Protein AF-A0A7T6Z6Y9-F1 (afdb_monomer_lite)

Organism: NCBI:txid2743000

pLDDT: mean 80.8, std 18.02, range [38.34, 97.88]

Secondary structure (DSSP, 8-state):
-HHHHHHH---HHHHHHHHHHHHHTT---HHHHHHHHHHHHHHHHHT-S-TT------TTHHHHHHHHHHS-----------

Structure (mmCIF, N/CA/C/O backbone):
data_AF-A0A7T6Z6Y9-F1
#
_entry.id   AF-A0A7T6Z6Y9-F1
#
loop_
_atom_site.group_PDB
_atom_site.id
_atom_site.type_symbol
_atom_site.label_atom_id
_atom_site.label_alt_id
_atom_site.label_comp_id
_atom_site.label_asym_id
_atom_site.label_entity_id
_atom_site.label_seq_id
_atom_site.pdbx_PDB_ins_code
_atom_site.Cartn_x
_atom_site.Cartn_y
_atom_site.Cartn_z
_atom_site.occupancy
_atom_site.B_iso_or_equiv
_atom_site.auth_seq_id
_atom_site.auth_comp_id
_atom_site.auth_asym_id
_atom_site.auth_atom_id
_atom_site.pdbx_PDB_model_num
ATOM 1 N N . MET A 1 1 ? 1.157 10.423 -5.266 1.00 63.34 1 MET A N 1
ATOM 2 C CA . MET A 1 1 ? 1.762 9.208 -5.862 1.00 63.34 1 MET A CA 1
ATOM 3 C C . MET A 1 1 ? 3.274 9.329 -6.038 1.00 63.34 1 MET A C 1
ATOM 5 O O . MET A 1 1 ? 3.963 8.355 -5.780 1.00 63.34 1 MET A O 1
ATOM 9 N N . GLN A 1 2 ? 3.794 10.506 -6.412 1.00 82.81 2 GLN A N 1
ATOM 10 C CA . GLN A 1 2 ? 5.231 10.743 -6.599 1.00 82.81 2 GLN A CA 1
ATOM 11 C C . GLN A 1 2 ? 6.090 10.357 -5.380 1.00 82.81 2 GLN A C 1
ATOM 13 O O . GLN A 1 2 ? 7.054 9.620 -5.533 1.00 82.81 2 GLN A O 1
ATOM 18 N N . PHE A 1 3 ? 5.648 10.698 -4.165 1.00 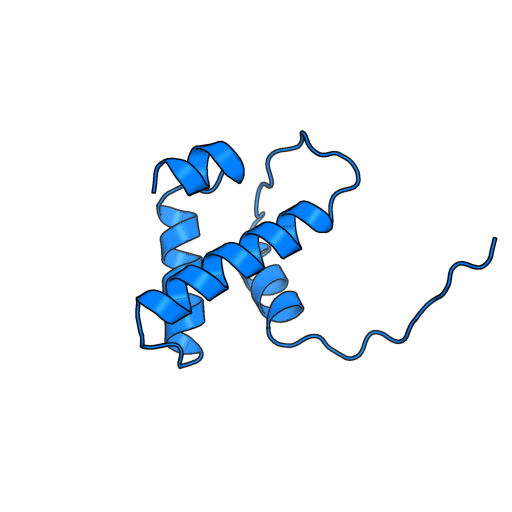84.50 3 PHE A N 1
ATOM 19 C CA . PHE A 1 3 ? 6.318 10.286 -2.925 1.00 84.50 3 PHE A CA 1
ATOM 20 C C . PHE A 1 3 ? 6.523 8.765 -2.795 1.00 84.50 3 PHE A C 1
ATOM 22 O O . PHE A 1 3 ? 7.601 8.323 -2.414 1.00 84.50 3 PHE A O 1
ATOM 29 N N . CYS A 1 4 ? 5.518 7.943 -3.122 1.00 82.19 4 CYS A N 1
ATOM 30 C CA . CYS A 1 4 ? 5.636 6.486 -2.981 1.00 82.19 4 CYS A CA 1
ATOM 31 C C . CYS A 1 4 ? 6.572 5.882 -4.037 1.00 82.19 4 CYS A C 1
ATOM 33 O O . CYS A 1 4 ? 7.269 4.906 -3.762 1.00 82.19 4 CYS A O 1
ATOM 35 N N . LEU A 1 5 ? 6.614 6.487 -5.227 1.00 82.50 5 LEU A N 1
ATOM 36 C CA . LEU A 1 5 ? 7.559 6.118 -6.275 1.00 82.50 5 LEU A CA 1
ATOM 37 C C . LEU A 1 5 ? 8.996 6.469 -5.874 1.00 82.50 5 LEU A C 1
ATOM 39 O O . LEU A 1 5 ? 9.889 5.642 -6.029 1.00 82.50 5 LEU A O 1
ATOM 43 N N . GLU A 1 6 ? 9.215 7.675 -5.355 1.00 84.50 6 GLU A N 1
ATOM 44 C CA . GLU A 1 6 ? 10.541 8.171 -4.976 1.00 84.50 6 GLU A CA 1
ATOM 45 C C . GLU A 1 6 ? 11.087 7.461 -3.734 1.00 84.50 6 GLU A C 1
ATOM 47 O O . GLU A 1 6 ? 12.237 7.028 -3.742 1.00 84.50 6 GLU A O 1
ATOM 52 N N . LYS A 1 7 ? 10.259 7.288 -2.695 1.00 85.00 7 LYS A N 1
ATOM 53 C CA . LYS A 1 7 ? 10.679 6.695 -1.419 1.00 85.00 7 LYS A CA 1
ATOM 54 C C . LYS A 1 7 ? 10.753 5.168 -1.450 1.00 85.00 7 LYS A C 1
ATOM 56 O O . LYS A 1 7 ? 11.676 4.612 -0.876 1.00 85.00 7 LYS A O 1
ATOM 61 N N . TYR A 1 8 ? 9.796 4.501 -2.099 1.00 83.69 8 TYR A N 1
ATOM 62 C CA . TYR A 1 8 ? 9.646 3.038 -2.026 1.00 83.69 8 TYR A CA 1
ATOM 63 C C . TYR A 1 8 ? 9.789 2.335 -3.385 1.00 83.69 8 TYR A C 1
ATOM 65 O O . TYR A 1 8 ? 9.645 1.118 -3.478 1.00 83.69 8 TYR A O 1
ATOM 73 N N . GLY A 1 9 ? 10.013 3.074 -4.479 1.00 83.62 9 GLY A N 1
ATOM 74 C CA . GLY A 1 9 ? 10.062 2.492 -5.826 1.00 83.62 9 GLY A CA 1
ATOM 75 C C . GLY A 1 9 ? 8.714 1.957 -6.326 1.00 83.62 9 GLY A C 1
ATOM 76 O O . GLY A 1 9 ? 8.675 1.193 -7.291 1.00 83.62 9 GLY A O 1
ATOM 77 N N . VAL A 1 10 ? 7.606 2.339 -5.684 1.00 85.69 10 VAL A N 1
ATOM 78 C CA . VAL A 1 10 ? 6.265 1.818 -5.976 1.00 85.69 10 VAL A CA 1
ATOM 79 C C . VAL A 1 10 ? 5.631 2.602 -7.120 1.00 85.69 10 VAL A C 1
ATOM 81 O O . VAL A 1 10 ? 5.340 3.792 -7.001 1.00 85.69 10 VAL A O 1
ATOM 84 N N . ASN A 1 11 ? 5.388 1.924 -8.241 1.00 89.50 11 ASN A N 1
ATOM 85 C CA . ASN A 1 11 ? 4.663 2.502 -9.370 1.00 89.50 11 ASN A CA 1
ATOM 86 C C . ASN A 1 11 ? 3.138 2.513 -9.135 1.00 89.50 11 ASN A C 1
ATOM 88 O O . ASN A 1 11 ? 2.629 1.896 -8.199 1.00 89.50 11 ASN A O 1
ATOM 92 N N . ARG A 1 12 ? 2.397 3.191 -10.023 1.00 89.75 12 ARG A N 1
ATOM 93 C CA . ARG A 1 12 ? 0.931 3.313 -9.938 1.00 89.75 12 ARG A CA 1
ATOM 94 C C . ARG A 1 12 ? 0.208 1.969 -9.895 1.00 89.75 12 ARG A C 1
ATOM 96 O O . ARG A 1 12 ? -0.736 1.829 -9.132 1.00 89.75 12 ARG A O 1
ATOM 103 N N . GLY A 1 13 ? 0.638 1.002 -10.705 1.00 90.94 13 GLY A N 1
ATOM 104 C CA . GLY A 1 13 ? -0.002 -0.312 -10.769 1.00 90.94 13 GLY A CA 1
ATOM 105 C C . GLY A 1 13 ? 0.108 -1.052 -9.440 1.00 90.94 13 GLY A C 1
ATOM 106 O O . GLY A 1 13 ? -0.897 -1.489 -8.898 1.00 90.94 13 GLY A O 1
ATOM 107 N N . ILE A 1 14 ? 1.315 -1.097 -8.870 1.00 89.81 14 ILE A N 1
ATOM 108 C CA . ILE A 1 14 ? 1.559 -1.715 -7.562 1.00 89.81 14 ILE A CA 1
ATOM 109 C C . ILE A 1 14 ? 0.773 -0.985 -6.471 1.00 89.81 14 ILE A C 1
ATOM 111 O O . ILE A 1 14 ? 0.127 -1.638 -5.660 1.00 89.81 14 ILE A O 1
ATOM 115 N N . TYR A 1 15 ? 0.793 0.352 -6.463 1.00 93.06 15 TYR A N 1
ATOM 116 C CA . TYR A 1 15 ? 0.029 1.139 -5.493 1.00 93.06 15 TYR A CA 1
ATOM 117 C C . TYR A 1 15 ? -1.464 0.804 -5.544 1.00 93.06 15 TYR A C 1
ATOM 119 O O . TYR A 1 15 ? -2.060 0.540 -4.507 1.00 93.06 15 TYR A O 1
ATOM 127 N N . ASN A 1 16 ? -2.047 0.772 -6.744 1.00 94.62 16 ASN A N 1
ATOM 128 C CA . ASN A 1 16 ? -3.456 0.446 -6.931 1.00 94.62 16 ASN A CA 1
ATOM 129 C C . ASN A 1 16 ? -3.776 -0.972 -6.448 1.00 94.62 16 ASN A C 1
ATOM 131 O O . ASN A 1 16 ? -4.767 -1.155 -5.763 1.00 94.62 16 ASN A O 1
ATOM 135 N N . THR A 1 17 ? -2.918 -1.957 -6.731 1.00 95.12 17 THR A N 1
ATOM 136 C CA . THR A 1 17 ? -3.121 -3.326 -6.234 1.00 95.12 17 THR A CA 1
ATOM 137 C C . THR A 1 17 ? -3.066 -3.406 -4.706 1.00 95.12 17 THR A C 1
ATOM 139 O O . THR A 1 17 ? -3.816 -4.171 -4.111 1.00 95.12 17 THR A O 1
ATOM 142 N N . ILE A 1 18 ? -2.186 -2.637 -4.056 1.00 95.25 18 ILE A N 1
ATOM 143 C CA . ILE A 1 18 ? -2.136 -2.553 -2.588 1.00 95.25 18 ILE A CA 1
ATOM 144 C C . ILE A 1 18 ? -3.422 -1.898 -2.057 1.00 95.25 18 ILE A C 1
ATOM 146 O O . ILE A 1 18 ? -4.003 -2.393 -1.095 1.00 95.25 18 ILE A O 1
ATOM 150 N N . ASP A 1 19 ? -3.862 -0.801 -2.679 1.00 96.88 19 ASP A N 1
ATOM 151 C CA . ASP A 1 19 ? -5.089 -0.085 -2.309 1.00 96.88 19 ASP A CA 1
ATOM 152 C C . ASP A 1 19 ? -6.326 -0.984 -2.434 1.00 96.88 19 ASP A C 1
ATOM 154 O O . ASP A 1 19 ? -7.060 -1.140 -1.464 1.00 96.88 19 ASP A O 1
ATOM 158 N N . GLU A 1 20 ? -6.504 -1.645 -3.579 1.00 97.62 20 GLU A N 1
ATOM 159 C CA . GLU A 1 20 ? -7.579 -2.618 -3.811 1.00 97.62 20 GLU A CA 1
ATOM 160 C C . GLU A 1 20 ? -7.543 -3.740 -2.769 1.00 97.62 20 GLU A C 1
ATOM 162 O O . GLU A 1 20 ? -8.564 -4.065 -2.174 1.00 97.62 20 GLU A O 1
ATOM 167 N N . TRP A 1 21 ? -6.358 -4.273 -2.459 1.00 97.19 21 TRP A N 1
ATOM 168 C CA . TRP A 1 21 ? -6.236 -5.340 -1.471 1.00 97.19 21 TRP A CA 1
ATOM 169 C C . TRP A 1 21 ? -6.688 -4.909 -0.070 1.00 97.19 21 TRP A C 1
ATOM 171 O O . TRP A 1 21 ? -7.413 -5.653 0.587 1.00 97.19 21 TRP A O 1
ATOM 181 N N . PHE A 1 22 ? -6.288 -3.720 0.397 1.00 97.56 22 PHE A N 1
ATOM 182 C CA . PHE A 1 22 ? -6.724 -3.2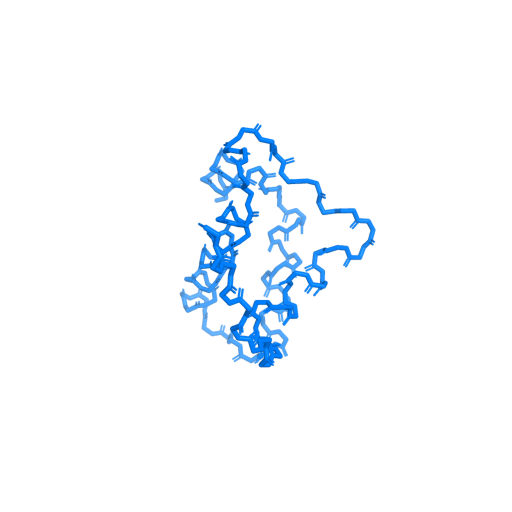07 1.703 1.00 97.56 22 PHE A CA 1
ATOM 183 C C . PHE A 1 22 ? -8.204 -2.826 1.726 1.00 97.56 22 PHE A C 1
ATOM 185 O O . PHE A 1 22 ? -8.856 -2.987 2.758 1.00 97.56 22 PHE A O 1
ATOM 192 N N . TYR A 1 23 ? -8.738 -2.346 0.603 1.00 97.75 23 TYR A N 1
ATOM 193 C CA . TYR A 1 23 ? -10.170 -2.122 0.455 1.00 97.75 23 TYR A CA 1
ATOM 194 C C . TYR A 1 23 ? -10.944 -3.440 0.598 1.00 97.75 23 TYR A C 1
ATOM 196 O O . TYR A 1 23 ? -11.877 -3.510 1.393 1.00 97.75 23 TYR A O 1
ATOM 204 N N . ASP A 1 24 ? -10.479 -4.512 -0.050 1.00 97.44 24 ASP A N 1
ATOM 205 C CA . ASP A 1 24 ? -11.062 -5.856 0.062 1.00 97.44 24 ASP A CA 1
ATOM 206 C C . ASP A 1 24 ? -10.963 -6.444 1.484 1.00 97.44 24 ASP A C 1
ATOM 208 O O . ASP A 1 24 ? -11.731 -7.337 1.838 1.00 97.44 24 ASP A O 1
ATOM 212 N N . GLN A 1 25 ? -10.032 -5.958 2.318 1.00 96.19 25 GLN A N 1
ATOM 213 C CA . GLN A 1 25 ? -9.956 -6.314 3.744 1.00 96.19 25 GLN A CA 1
ATOM 214 C C . GLN A 1 25 ? -10.886 -5.473 4.642 1.00 96.19 25 GLN A C 1
ATOM 216 O O . GLN A 1 25 ? -10.881 -5.660 5.859 1.00 96.19 25 GLN A O 1
ATOM 221 N N . GLY A 1 26 ? -11.672 -4.554 4.073 1.00 97.00 26 GLY A N 1
ATOM 222 C CA . GLY A 1 26 ? -12.651 -3.732 4.790 1.00 97.00 26 GLY A CA 1
ATOM 223 C C . GLY A 1 26 ? -12.148 -2.360 5.246 1.00 97.00 26 GLY A C 1
ATOM 224 O O . GLY A 1 26 ? -12.850 -1.670 5.984 1.00 97.00 26 GLY A O 1
ATOM 225 N N . ILE A 1 27 ? -10.957 -1.917 4.820 1.00 97.25 27 ILE A N 1
ATOM 226 C CA . ILE A 1 27 ? -10.472 -0.558 5.120 1.00 97.25 27 ILE A CA 1
ATOM 227 C C . ILE A 1 27 ? -11.050 0.421 4.091 1.00 97.25 27 ILE A C 1
ATOM 229 O O . ILE A 1 27 ? -10.373 0.859 3.158 1.00 97.25 27 ILE A O 1
ATOM 233 N N . GLU A 1 28 ? -12.332 0.747 4.236 1.00 96.00 28 GLU A N 1
ATOM 234 C CA . GLU A 1 28 ? -13.072 1.565 3.266 1.00 96.00 28 GLU A CA 1
ATOM 235 C C . GLU A 1 28 ? -12.677 3.049 3.298 1.00 96.00 28 GLU A C 1
ATOM 237 O O . GLU A 1 28 ? -12.594 3.689 2.241 1.00 96.00 28 GLU A O 1
ATOM 242 N N . ASP A 1 29 ? -12.365 3.592 4.482 1.00 97.88 29 ASP A N 1
ATOM 243 C CA . ASP A 1 29 ? -11.951 4.988 4.623 1.00 97.88 29 ASP A CA 1
ATOM 244 C C . ASP A 1 29 ? -10.619 5.247 3.904 1.00 97.88 29 ASP A C 1
ATOM 246 O O . ASP A 1 29 ? -9.599 4.595 4.143 1.00 97.88 29 ASP A O 1
ATOM 250 N N . ILE A 1 30 ? -10.626 6.229 3.001 1.00 95.69 30 ILE A N 1
ATOM 251 C CA . ILE A 1 30 ? -9.482 6.522 2.134 1.00 95.69 30 ILE A CA 1
ATOM 252 C C . ILE A 1 30 ? -8.277 7.065 2.910 1.00 95.69 30 ILE A C 1
ATOM 254 O O . ILE A 1 30 ? -7.136 6.879 2.479 1.00 95.69 30 ILE A O 1
ATOM 258 N N . ILE A 1 31 ? -8.496 7.754 4.032 1.00 96.88 31 ILE A N 1
ATOM 259 C CA . ILE A 1 31 ? -7.410 8.300 4.845 1.00 96.88 31 ILE A CA 1
ATOM 260 C C . ILE A 1 31 ? -6.753 7.162 5.628 1.00 96.88 31 ILE A C 1
ATOM 262 O O . ILE A 1 31 ? -5.525 7.048 5.600 1.00 96.88 31 ILE A O 1
ATOM 266 N N . GLU A 1 32 ? -7.543 6.291 6.255 1.00 97.62 32 GLU A N 1
ATOM 267 C CA . GLU A 1 32 ? -7.038 5.115 6.969 1.00 97.62 32 GLU A CA 1
ATOM 268 C C . GLU A 1 32 ? -6.326 4.142 6.033 1.00 97.62 32 GLU A C 1
ATOM 270 O O . GLU A 1 32 ? -5.198 3.733 6.313 1.00 97.62 32 GLU A O 1
ATOM 275 N N . ARG A 1 33 ? -6.890 3.866 4.855 1.00 97.44 33 ARG A N 1
ATOM 276 C CA . ARG A 1 33 ? -6.240 2.995 3.872 1.00 97.44 33 ARG A CA 1
ATOM 277 C C . ARG A 1 33 ? -4.901 3.550 3.400 1.00 97.44 33 ARG A C 1
ATOM 279 O O . ARG A 1 33 ? -3.926 2.813 3.295 1.00 97.44 33 ARG A O 1
ATOM 286 N N . ARG A 1 34 ? -4.792 4.866 3.193 1.00 96.44 34 ARG A N 1
ATOM 287 C CA . ARG A 1 34 ? -3.512 5.508 2.846 1.00 96.44 34 ARG A CA 1
ATOM 288 C C . ARG A 1 34 ? -2.477 5.400 3.958 1.00 96.44 34 ARG A C 1
ATOM 290 O O . ARG A 1 34 ? -1.303 5.194 3.651 1.00 96.44 34 ARG A O 1
ATOM 297 N N . LYS A 1 35 ? -2.883 5.537 5.223 1.00 96.69 35 LYS A N 1
ATOM 298 C CA . LYS A 1 35 ? -1.984 5.311 6.364 1.00 96.69 35 LYS A CA 1
ATOM 299 C C . LYS A 1 35 ? -1.492 3.867 6.374 1.00 96.69 35 LYS A C 1
ATOM 301 O O . LYS A 1 35 ? -0.295 3.645 6.530 1.00 96.69 35 LYS A O 1
ATOM 306 N N . GLU A 1 36 ? -2.385 2.914 6.136 1.00 97.31 36 GLU A N 1
ATOM 307 C CA . GLU A 1 36 ? -2.049 1.493 6.127 1.00 97.31 36 GLU A CA 1
ATOM 308 C C . GLU A 1 36 ? -1.110 1.116 4.979 1.00 97.31 36 GLU A C 1
ATOM 310 O O . GLU A 1 36 ? -0.112 0.433 5.195 1.00 97.31 36 GLU A O 1
ATOM 315 N N . ILE A 1 37 ? -1.334 1.669 3.782 1.00 95.69 37 ILE A N 1
ATOM 316 C CA . ILE A 1 37 ? -0.408 1.539 2.651 1.00 95.69 37 ILE A CA 1
ATOM 317 C C . ILE A 1 37 ? 0.991 2.029 3.038 1.00 95.69 37 ILE A C 1
ATOM 319 O O . ILE A 1 37 ? 1.977 1.356 2.751 1.00 95.69 37 ILE A O 1
ATOM 32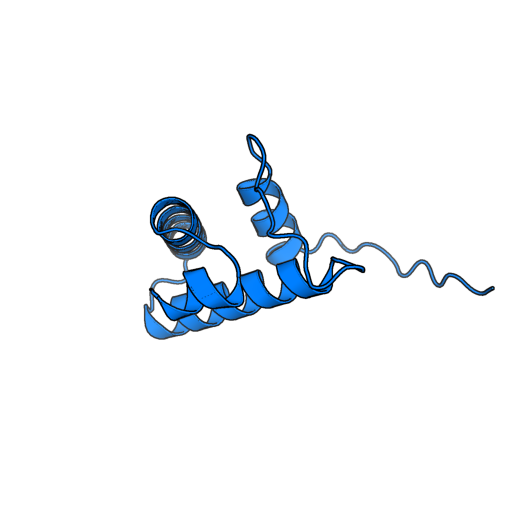3 N N . LEU A 1 38 ? 1.108 3.189 3.692 1.00 95.12 38 LEU A N 1
ATOM 324 C CA . LEU A 1 38 ? 2.413 3.717 4.103 1.00 95.12 38 LEU A CA 1
ATOM 325 C C . LEU A 1 38 ? 3.103 2.817 5.136 1.00 95.12 38 LEU A C 1
ATOM 327 O O . LEU A 1 38 ? 4.298 2.560 4.991 1.00 95.12 38 LEU A O 1
ATOM 331 N N . ARG A 1 39 ? 2.360 2.303 6.125 1.00 95.19 39 ARG A N 1
ATOM 332 C CA . ARG A 1 39 ? 2.880 1.354 7.124 1.00 95.19 39 ARG A CA 1
ATOM 333 C C . ARG A 1 39 ? 3.345 0.054 6.480 1.00 95.19 39 ARG A C 1
ATOM 335 O O . ARG A 1 39 ? 4.438 -0.413 6.784 1.00 95.19 39 ARG A O 1
ATOM 342 N N . PHE A 1 40 ? 2.567 -0.491 5.547 1.00 94.38 40 PHE A N 1
ATOM 343 C CA . PHE A 1 40 ? 2.953 -1.666 4.775 1.00 94.38 40 PHE A CA 1
ATOM 344 C C . PHE A 1 40 ? 4.254 -1.431 4.003 1.00 94.38 40 PHE A C 1
ATOM 346 O O . PHE A 1 40 ? 5.168 -2.247 4.075 1.00 94.38 40 PHE A O 1
ATOM 353 N N . LEU A 1 41 ? 4.370 -0.306 3.293 1.00 91.56 41 LEU A N 1
ATOM 354 C CA . LEU A 1 41 ? 5.578 0.016 2.530 1.00 91.56 41 LEU A CA 1
ATOM 355 C C . LEU A 1 41 ? 6.805 0.209 3.429 1.00 91.56 41 LEU A C 1
ATOM 357 O O . LEU A 1 41 ? 7.902 -0.197 3.061 1.00 91.56 41 LEU A O 1
ATOM 361 N N . GLU A 1 42 ? 6.624 0.776 4.619 1.00 91.06 42 GLU A N 1
ATOM 362 C CA . GLU A 1 42 ? 7.683 0.896 5.620 1.00 91.06 42 GLU A CA 1
ATOM 363 C C . GLU A 1 42 ? 8.079 -0.454 6.234 1.00 91.06 42 GLU A C 1
ATOM 365 O O . GLU A 1 42 ? 9.268 -0.748 6.340 1.00 91.06 42 GLU A O 1
ATOM 370 N N . PHE A 1 43 ? 7.115 -1.316 6.567 1.00 90.12 43 PHE A N 1
ATOM 371 C CA . PHE A 1 43 ? 7.370 -2.697 6.992 1.00 90.12 43 PHE A CA 1
ATOM 372 C C . PHE A 1 43 ? 8.194 -3.454 5.950 1.00 90.12 43 PHE A C 1
ATOM 374 O O . PHE A 1 43 ? 9.180 -4.114 6.271 1.00 90.12 43 PHE A O 1
ATOM 381 N N . VAL A 1 44 ? 7.798 -3.317 4.689 1.00 87.44 44 VAL A N 1
ATOM 382 C CA . VAL A 1 44 ? 8.468 -3.905 3.537 1.00 87.44 44 VAL A CA 1
ATOM 383 C C . VAL A 1 44 ? 9.912 -3.425 3.418 1.00 87.44 44 VAL A C 1
ATOM 385 O O . VAL A 1 44 ? 10.792 -4.261 3.217 1.00 87.44 44 VAL A O 1
ATOM 388 N N . GLU A 1 45 ? 10.151 -2.122 3.553 1.00 84.69 45 GLU A N 1
ATOM 389 C CA . GLU A 1 45 ? 11.483 -1.515 3.489 1.00 84.69 45 GLU A CA 1
ATOM 390 C C . GLU A 1 45 ? 12.384 -1.999 4.638 1.00 84.69 45 GLU A C 1
ATOM 392 O O . GLU A 1 45 ? 13.536 -2.369 4.421 1.00 84.69 45 GLU A O 1
ATOM 397 N N . ASN A 1 46 ? 11.835 -2.084 5.854 1.00 83.25 46 ASN A N 1
ATOM 398 C CA . ASN A 1 46 ? 12.564 -2.493 7.058 1.00 83.25 46 ASN A CA 1
ATOM 399 C C . ASN A 1 46 ? 12.989 -3.970 7.067 1.00 83.25 46 ASN A C 1
ATOM 401 O O . ASN A 1 46 ? 13.851 -4.345 7.858 1.00 83.25 46 ASN A O 1
ATOM 405 N N . GLN A 1 47 ? 12.420 -4.817 6.205 1.00 77.50 47 GLN A N 1
ATOM 406 C CA . GLN A 1 47 ? 12.870 -6.205 6.064 1.00 77.50 47 GLN A CA 1
ATOM 407 C C . GLN A 1 47 ? 14.173 -6.358 5.262 1.00 77.50 47 GLN A C 1
ATOM 409 O O . GLN A 1 47 ? 14.708 -7.464 5.194 1.00 77.50 47 GLN A O 1
ATOM 414 N N . TYR A 1 48 ? 14.701 -5.288 4.658 1.00 68.00 48 TYR A N 1
ATOM 415 C CA . TYR A 1 48 ? 15.943 -5.352 3.889 1.00 68.00 48 TYR A CA 1
ATOM 416 C C . TYR A 1 48 ? 17.138 -4.835 4.682 1.00 68.00 48 TYR A C 1
ATOM 418 O O . TYR A 1 48 ? 17.175 -3.693 5.130 1.00 68.00 48 TYR A O 1
ATOM 426 N N . GLU A 1 49 ? 18.186 -5.656 4.752 1.00 60.59 49 GLU A N 1
ATOM 427 C CA . GLU A 1 49 ? 19.484 -5.259 5.314 1.00 60.59 49 GLU A CA 1
ATOM 428 C C . GLU A 1 49 ? 20.202 -4.206 4.444 1.00 60.59 49 GLU A C 1
ATOM 430 O O . GLU A 1 49 ? 21.051 -3.459 4.932 1.00 60.59 49 GLU A O 1
ATOM 435 N N . LYS A 1 50 ? 19.850 -4.101 3.153 1.00 61.47 50 LYS A N 1
ATOM 436 C CA . LYS A 1 50 ? 20.418 -3.127 2.209 1.00 61.47 50 LYS A CA 1
ATOM 437 C C . LYS A 1 50 ? 19.378 -2.095 1.776 1.00 61.47 50 LYS A C 1
ATOM 439 O O . LYS A 1 50 ? 18.619 -2.326 0.841 1.00 61.47 50 LYS A O 1
ATOM 444 N N . LYS A 1 51 ? 19.454 -0.904 2.376 1.00 57.91 51 LYS A N 1
ATOM 445 C CA . LYS A 1 51 ? 18.616 0.293 2.121 1.00 57.91 51 LYS A CA 1
ATOM 446 C C . LYS A 1 51 ? 18.562 0.829 0.673 1.00 57.91 51 LYS A C 1
ATOM 448 O O . LYS A 1 51 ? 17.953 1.862 0.442 1.00 57.91 51 LYS A O 1
ATOM 453 N N . ASN A 1 52 ? 19.226 0.198 -0.299 1.00 57.50 52 ASN A N 1
ATOM 454 C CA . ASN A 1 52 ? 19.378 0.738 -1.659 1.00 57.50 52 ASN A CA 1
ATOM 455 C C . ASN A 1 52 ? 18.899 -0.207 -2.774 1.00 57.50 52 ASN A C 1
ATOM 457 O O . ASN A 1 52 ? 18.987 0.145 -3.953 1.00 57.50 52 ASN A O 1
ATOM 461 N N . GLU A 1 53 ? 18.389 -1.395 -2.446 1.00 58.41 53 GLU A N 1
ATOM 462 C CA . GLU A 1 53 ? 17.831 -2.301 -3.452 1.00 58.41 53 GLU A CA 1
ATOM 463 C C . GLU A 1 53 ? 16.326 -2.058 -3.599 1.00 58.41 53 GLU A C 1
ATOM 465 O O . GLU A 1 53 ? 15.526 -2.424 -2.743 1.00 58.41 53 GLU A O 1
ATOM 470 N N . LYS A 1 54 ? 15.923 -1.429 -4.712 1.00 59.22 54 LYS A N 1
ATOM 471 C CA . LYS A 1 54 ? 14.5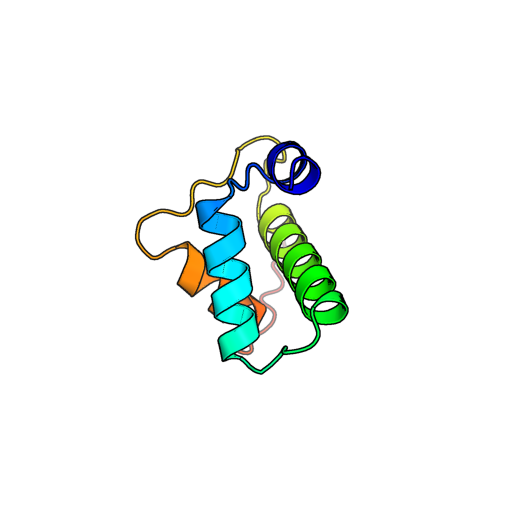05 -1.198 -5.026 1.00 59.22 54 LYS A CA 1
ATOM 472 C C . LYS A 1 54 ? 13.766 -2.535 -5.093 1.00 59.22 54 LYS A C 1
ATOM 474 O O . LYS A 1 54 ? 14.086 -3.375 -5.942 1.00 59.22 54 LYS A O 1
ATOM 479 N N . ARG A 1 55 ? 12.746 -2.712 -4.247 1.00 64.88 55 ARG A N 1
ATOM 480 C CA . ARG A 1 55 ? 11.969 -3.953 -4.201 1.00 64.88 55 ARG A CA 1
ATOM 481 C C . ARG A 1 55 ? 11.289 -4.211 -5.547 1.00 64.88 55 ARG A C 1
ATOM 483 O O . ARG A 1 55 ? 10.485 -3.413 -6.025 1.00 64.88 55 ARG A O 1
ATOM 490 N N . LYS A 1 56 ? 11.559 -5.372 -6.142 1.00 65.75 56 LYS A N 1
ATOM 491 C CA . LYS A 1 56 ? 10.745 -5.924 -7.229 1.00 65.75 56 LYS A CA 1
ATOM 492 C C . LYS A 1 56 ? 9.851 -6.998 -6.630 1.00 65.75 56 LYS A C 1
ATOM 494 O O . LYS A 1 56 ? 10.329 -8.061 -6.248 1.00 65.75 56 LYS A O 1
ATOM 499 N N . PHE A 1 57 ? 8.553 -6.726 -6.540 1.00 71.88 57 PHE A N 1
ATOM 500 C CA . PHE A 1 57 ? 7.580 -7.764 -6.226 1.00 71.88 57 PHE A CA 1
ATOM 501 C C . PHE A 1 57 ? 7.533 -8.720 -7.426 1.00 71.88 57 PHE A C 1
ATOM 503 O O . PHE A 1 57 ? 6.967 -8.391 -8.466 1.00 71.88 57 PHE A O 1
ATOM 510 N N . GLY A 1 58 ? 8.205 -9.870 -7.324 1.00 61.06 58 GLY A N 1
ATOM 511 C CA . GLY A 1 58 ? 8.110 -10.932 -8.328 1.00 61.06 58 GLY A CA 1
ATOM 512 C C . GLY A 1 58 ? 6.667 -11.433 -8.487 1.00 61.06 58 GLY A C 1
ATOM 513 O O . GLY A 1 58 ? 5.758 -10.996 -7.776 1.00 61.06 58 GLY A O 1
ATOM 514 N N . LYS A 1 59 ? 6.430 -12.380 -9.403 1.00 54.78 59 LYS A N 1
ATOM 515 C CA . LYS A 1 59 ? 5.084 -12.926 -9.661 1.00 54.78 59 LYS A CA 1
ATOM 516 C C . LYS A 1 59 ? 4.468 -13.474 -8.360 1.00 54.78 59 LYS A C 1
ATOM 518 O O . LYS A 1 59 ? 4.967 -14.443 -7.804 1.00 54.78 59 LYS A O 1
ATOM 523 N N . GLY A 1 60 ? 3.413 -12.822 -7.865 1.00 73.06 60 GLY A N 1
ATOM 524 C CA . GLY A 1 60 ? 2.725 -13.177 -6.613 1.00 73.06 60 GLY A CA 1
ATOM 525 C C . GLY A 1 60 ? 3.363 -12.658 -5.312 1.00 73.06 60 GLY A C 1
ATOM 526 O O . GLY A 1 60 ? 2.713 -12.704 -4.271 1.00 73.06 60 GLY A O 1
ATOM 527 N N . GLY A 1 61 ? 4.577 -12.097 -5.3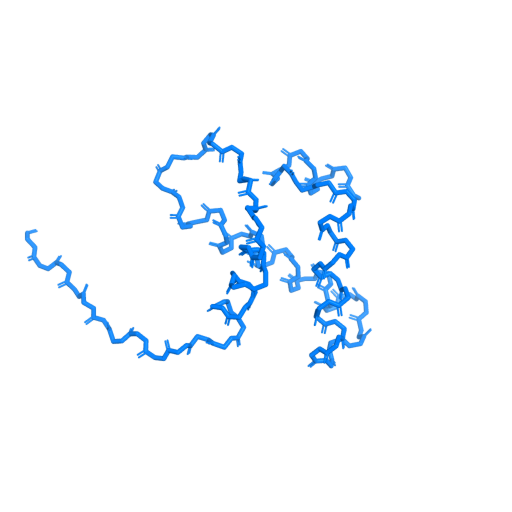49 1.00 84.25 61 GLY A N 1
ATOM 528 C CA . GLY A 1 61 ? 5.306 -11.669 -4.144 1.00 84.25 61 GLY A CA 1
ATOM 529 C C . GLY A 1 61 ? 4.646 -10.514 -3.380 1.00 84.25 61 GLY A C 1
ATOM 530 O O . GLY A 1 61 ? 4.794 -10.415 -2.163 1.00 84.25 61 GLY A O 1
ATOM 531 N N . LEU A 1 62 ? 3.873 -9.670 -4.075 1.00 89.56 62 LEU A N 1
ATOM 532 C CA . LEU A 1 62 ? 3.114 -8.580 -3.456 1.00 89.56 62 LEU A CA 1
ATOM 533 C C . LEU A 1 62 ? 2.029 -9.105 -2.512 1.00 89.56 62 LEU A C 1
ATOM 535 O O . LEU A 1 62 ? 1.966 -8.684 -1.362 1.00 89.56 62 LEU A O 1
ATOM 539 N N . LYS A 1 63 ? 1.217 -10.061 -2.979 1.00 90.06 63 LYS A N 1
ATOM 540 C CA . LYS A 1 63 ? 0.118 -10.632 -2.191 1.00 90.06 63 LYS A CA 1
ATOM 541 C C . LYS A 1 63 ? 0.633 -11.376 -0.958 1.00 90.06 63 LYS A C 1
ATOM 543 O O . LYS A 1 63 ? 0.051 -11.231 0.107 1.00 90.06 63 LYS A O 1
ATOM 548 N N . ILE A 1 64 ? 1.749 -12.097 -1.088 1.00 88.75 64 ILE A N 1
ATOM 549 C CA . ILE A 1 64 ? 2.398 -12.775 0.045 1.00 88.75 64 ILE A CA 1
ATOM 550 C C . ILE A 1 64 ? 2.863 -11.752 1.087 1.00 88.75 64 ILE A C 1
ATOM 552 O O . ILE A 1 64 ? 2.550 -11.897 2.259 1.00 88.75 64 ILE A O 1
ATOM 556 N N . SER A 1 65 ? 3.531 -10.671 0.663 1.00 89.94 65 SER A N 1
ATOM 557 C CA . SER A 1 65 ? 3.963 -9.617 1.595 1.00 89.94 65 SER A CA 1
ATOM 558 C C . SER A 1 65 ? 2.787 -8.943 2.306 1.00 89.94 65 SER A C 1
ATOM 560 O O . SER A 1 65 ? 2.901 -8.610 3.480 1.00 89.94 65 SER A O 1
ATOM 562 N N . LEU A 1 66 ? 1.671 -8.732 1.601 1.00 93.38 66 LEU A N 1
ATOM 563 C CA . LEU A 1 66 ? 0.446 -8.179 2.186 1.00 93.38 66 LEU A CA 1
ATOM 564 C C . LEU A 1 66 ? -0.138 -9.120 3.243 1.00 93.38 66 LEU A C 1
ATOM 566 O O . LEU A 1 66 ? -0.495 -8.673 4.328 1.00 93.38 66 LEU A O 1
ATOM 570 N N . GLN A 1 67 ? -0.172 -10.424 2.960 1.00 92.88 67 GLN A N 1
ATOM 571 C CA . GLN A 1 67 ? -0.613 -11.432 3.924 1.00 92.88 67 GLN A CA 1
ATOM 572 C C . GLN A 1 67 ? 0.308 -11.499 5.147 1.00 92.88 67 GLN A C 1
ATOM 574 O O . GLN A 1 67 ? -0.197 -11.482 6.263 1.00 92.88 67 GLN A O 1
ATOM 579 N N . ASP A 1 68 ? 1.629 -11.512 4.953 1.00 90.44 68 ASP A N 1
ATOM 580 C CA . ASP A 1 68 ? 2.606 -11.527 6.051 1.00 90.44 68 ASP A CA 1
ATOM 581 C C . ASP A 1 68 ? 2.488 -10.290 6.953 1.00 90.44 68 ASP A C 1
ATOM 583 O O . ASP A 1 68 ? 2.658 -10.387 8.168 1.00 90.44 68 ASP A O 1
ATOM 587 N N . TYR A 1 69 ? 2.203 -9.129 6.358 1.00 93.12 69 TYR A N 1
ATOM 588 C CA . TYR A 1 69 ? 2.004 -7.872 7.074 1.00 93.12 69 TYR A CA 1
ATOM 589 C C . TYR A 1 69 ? 0.694 -7.854 7.872 1.00 93.12 69 TYR A C 1
ATOM 591 O O . TYR A 1 69 ? 0.686 -7.478 9.041 1.00 93.12 69 TYR A O 1
ATOM 599 N N . TYR A 1 70 ? -0.412 -8.240 7.235 1.00 93.12 70 TYR A N 1
ATOM 600 C CA . TYR A 1 70 ? -1.759 -8.022 7.764 1.00 93.12 70 TYR A CA 1
ATOM 601 C C . TYR A 1 70 ? -2.275 -9.179 8.622 1.00 93.12 70 TYR A C 1
ATOM 603 O O . TYR A 1 70 ? -3.049 -8.985 9.556 1.00 93.12 70 TYR A O 1
ATOM 611 N N . PHE A 1 71 ? -1.815 -10.392 8.325 1.00 90.19 71 PHE A N 1
ATOM 612 C CA . PHE A 1 71 ? -2.089 -11.596 9.094 1.00 90.19 71 PHE A CA 1
ATOM 613 C C . PHE A 1 71 ? -0.766 -12.166 9.595 1.00 90.19 71 PHE A C 1
ATOM 615 O O . PHE A 1 71 ? -0.368 -13.247 9.145 1.00 90.19 71 PHE A O 1
ATOM 622 N N . PRO A 1 72 ? -0.055 -11.464 10.501 1.00 74.88 72 PRO A N 1
ATOM 623 C CA . PRO A 1 72 ? 1.180 -11.982 11.052 1.00 74.88 72 PRO A CA 1
ATOM 624 C C . PRO A 1 72 ? 0.853 -13.300 11.751 1.00 74.88 72 PRO A C 1
ATOM 626 O O . PRO A 1 72 ? 0.318 -13.345 12.858 1.00 74.88 72 PRO A O 1
ATOM 629 N N . SER A 1 73 ? 1.151 -14.404 11.067 1.00 66.50 73 SER A N 1
ATOM 630 C CA . SER A 1 73 ? 1.179 -15.717 11.688 1.00 66.50 73 SER A CA 1
ATOM 631 C C . SER A 1 73 ? 2.171 -15.582 12.830 1.00 66.50 73 SER A C 1
ATOM 633 O O . SER A 1 73 ? 3.252 -15.037 12.605 1.00 66.50 73 SER A O 1
ATOM 635 N N . TYR A 1 74 ? 1.813 -16.010 14.038 1.00 50.31 74 TYR A N 1
ATOM 636 C CA . TYR A 1 74 ? 2.679 -15.937 15.213 1.00 50.31 74 TYR A CA 1
ATOM 637 C C . TYR A 1 74 ? 3.990 -16.696 14.929 1.00 50.31 74 TYR A C 1
ATOM 639 O O . TYR A 1 74 ? 4.114 -17.888 15.201 1.00 50.31 74 TYR A O 1
ATOM 647 N N . LYS A 1 75 ? 4.973 -16.034 14.311 1.00 50.12 75 LYS A N 1
ATOM 648 C CA . LYS A 1 75 ? 6.326 -16.550 14.154 1.00 50.12 75 LYS A CA 1
ATOM 649 C C . LYS A 1 75 ? 6.989 -16.273 15.483 1.00 50.12 75 LYS A C 1
ATOM 651 O O . LYS A 1 75 ? 7.406 -15.151 15.756 1.00 50.12 75 LYS A O 1
ATOM 656 N N . GLY A 1 76 ? 6.975 -17.298 16.333 1.00 39.97 76 GLY A N 1
ATOM 657 C CA . GLY A 1 76 ? 7.680 -17.293 17.600 1.00 39.97 76 GLY A CA 1
ATOM 658 C C . GLY A 1 76 ? 9.072 -16.698 17.422 1.00 39.97 76 GLY A C 1
ATOM 659 O O . GLY A 1 76 ? 9.793 -17.034 16.483 1.00 39.97 76 GLY A O 1
ATOM 660 N N . VAL A 1 77 ? 9.400 -15.785 18.330 1.00 44.12 77 VAL A N 1
ATOM 661 C CA . VAL A 1 77 ? 10.742 -15.292 18.616 1.00 44.12 77 VAL A CA 1
ATOM 662 C C . VAL A 1 77 ? 11.758 -16.421 18.435 1.00 44.12 77 VAL A C 1
ATOM 664 O O . VAL A 1 77 ? 11.854 -17.319 19.265 1.00 44.12 77 VAL A O 1
ATOM 667 N N . THR A 1 78 ? 12.550 -16.368 17.369 1.00 41.62 78 THR A N 1
ATOM 668 C CA . THR A 1 78 ? 13.878 -16.976 17.391 1.00 41.62 78 THR A CA 1
ATOM 669 C C . THR A 1 78 ? 14.863 -15.852 17.619 1.00 41.62 78 THR A C 1
ATOM 671 O O . THR A 1 78 ? 15.390 -15.258 16.677 1.00 41.62 78 THR A O 1
ATOM 674 N N . SER A 1 79 ? 15.076 -15.550 18.899 1.00 38.34 79 SER A N 1
ATOM 675 C CA . SER A 1 79 ? 16.299 -14.923 19.374 1.00 38.34 79 SER A CA 1
ATOM 676 C C . SER A 1 79 ? 17.476 -15.674 18.759 1.00 38.34 79 SER A C 1
ATOM 678 O O . SER A 1 79 ? 17.722 -16.829 19.103 1.00 38.34 79 SER A O 1
ATOM 680 N N . LYS A 1 80 ? 18.218 -15.038 17.851 1.00 38.72 80 LYS A N 1
ATOM 681 C CA . LYS A 1 80 ? 19.612 -15.422 17.657 1.00 38.72 80 LYS A CA 1
ATOM 682 C C . LYS A 1 80 ? 20.384 -14.807 18.814 1.00 38.72 80 LYS A C 1
ATOM 684 O O . LYS A 1 80 ? 20.792 -13.655 18.758 1.00 38.72 80 LYS A O 1
ATOM 689 N N . VAL A 1 81 ? 20.491 -15.586 19.885 1.00 40.78 81 VAL A N 1
ATOM 690 C CA . VAL A 1 81 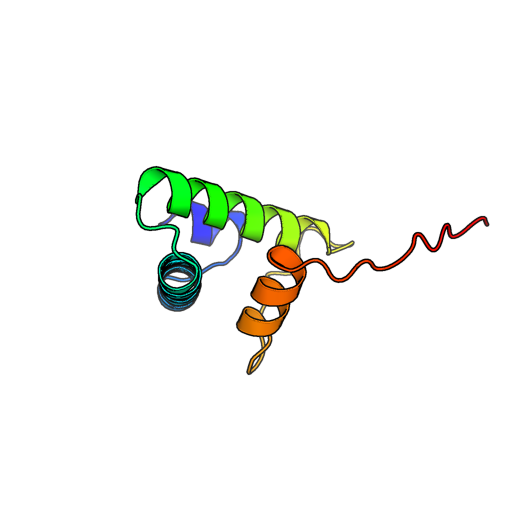? 21.616 -15.480 20.808 1.00 40.78 81 VAL A CA 1
ATOM 691 C C . VAL A 1 81 ? 22.828 -15.975 20.027 1.00 40.78 81 VAL A C 1
ATOM 693 O O . VAL A 1 81 ? 22.899 -17.159 19.695 1.00 40.78 81 VAL A O 1
ATOM 696 N N . VAL A 1 82 ? 23.727 -15.058 19.688 1.00 41.16 82 VAL A N 1
ATOM 697 C CA . VAL A 1 82 ? 25.144 -15.339 19.441 1.00 41.16 82 VAL A CA 1
ATOM 698 C C . VAL A 1 82 ? 25.945 -14.169 19.973 1.00 41.16 82 VAL A C 1
ATOM 700 O O . VAL A 1 82 ? 25.547 -13.023 19.669 1.00 41.16 82 VAL A O 1
#

Radius of gyration: 13.84 Å; chains: 1; bounding box: 38×28×32 Å

Foldseek 3Di:
DVVCCVQQVDDPVLLVVQLVVVVVVVPVDPVSSVVVSVVLSVVVCVVDPDNPDRDDCPDCNSVVSVCCVPVVDCPPDPPPPD

Sequence (82 aa):
MQFCLEKYGVNRGIYNTIDEWFYDQGIEDIIERRKEILRFLEFVENQYEKKNEKRKFGKGGLKISLQDYYFPSYKGVTSKVV